Protein AF-A0AAV9B7X2-F1 (afdb_monomer_lite)

Foldseek 3Di:
DVVPDDDDPVVVVVVCVPACADPPPRHHDDDPPPPPPPPVPPPPDPPPPPVDDDDDDDDPDD

Organism: Acorus gramineus (NCBI:txid55184)

Secondary structure (DSSP, 8-state):
-TT-----HHHHHHHHHH-SB-TTT-PBPPPP-------TT---------S-----------

InterPro domains:
  IPR001841 Zinc finger, RIN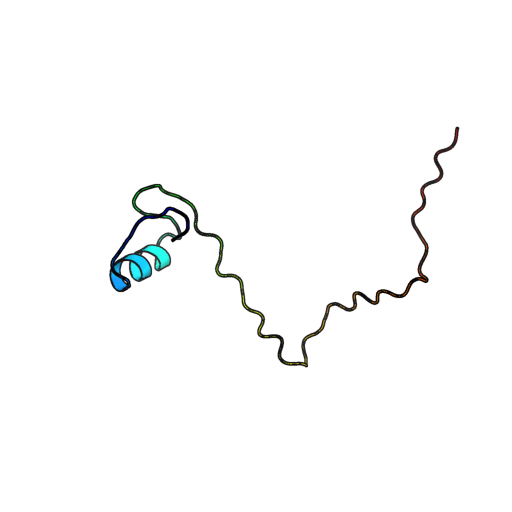G-type [PF13639] (1-26)
  IPR001841 Zinc finger, RING-type [PS50089] (1-26)
  IPR013083 Zinc finger, RING/FYVE/PHD-type [G3DSA:3.30.40.10] (1-60)

pLDDT: mean 70.67, std 16.64, range [43.88, 93.12]

Sequence (62 aa):
MPCGHVFHGNCIEMWLKMKPTCPMCRFHMPPPKLRFTITRDQLSWKCETDFQNLMHVTPTRG

Radius of gyration: 22.44 Å; chains: 1; bounding box: 41×43×50 Å

Structure (mmCIF, N/CA/C/O backbone):
data_AF-A0AAV9B7X2-F1
#
_entry.id   AF-A0AAV9B7X2-F1
#
loop_
_atom_site.group_PDB
_atom_site.id
_atom_site.type_symbol
_atom_site.label_atom_id
_atom_site.label_alt_id
_atom_site.label_comp_id
_atom_site.label_asym_id
_atom_site.label_entity_id
_atom_site.label_seq_id
_atom_site.pdbx_PDB_ins_code
_atom_site.Cartn_x
_atom_site.Cartn_y
_atom_site.Cartn_z
_atom_site.occupancy
_atom_site.B_iso_or_equiv
_atom_site.auth_seq_id
_atom_site.auth_comp_id
_atom_site.auth_asym_id
_atom_site.auth_atom_id
_atom_site.pdbx_PDB_model_num
ATOM 1 N N . MET A 1 1 ? -2.306 -3.212 -5.549 1.00 68.38 1 MET A N 1
ATOM 2 C CA . MET A 1 1 ? -1.867 -1.946 -4.912 1.00 68.38 1 MET A CA 1
ATOM 3 C C . MET A 1 1 ? -3.075 -1.011 -4.837 1.00 68.38 1 MET A C 1
ATOM 5 O O . MET A 1 1 ? -3.792 -0.961 -5.828 1.00 68.38 1 MET A O 1
ATOM 9 N N . PRO A 1 2 ? -3.336 -0.296 -3.726 1.00 73.88 2 PRO A N 1
ATOM 10 C CA . PRO A 1 2 ? -4.532 0.553 -3.571 1.00 73.88 2 PRO A CA 1
ATOM 11 C C . PRO A 1 2 ? -4.574 1.751 -4.535 1.00 73.88 2 PRO A C 1
ATOM 13 O O . PRO A 1 2 ? -5.630 2.322 -4.759 1.00 73.88 2 PRO A O 1
ATOM 16 N N . CYS A 1 3 ? -3.438 2.106 -5.141 1.00 86.75 3 CYS A N 1
ATOM 17 C CA . CYS A 1 3 ? -3.321 3.178 -6.125 1.00 86.75 3 CYS A CA 1
ATOM 18 C C . CYS A 1 3 ? -3.537 2.744 -7.590 1.00 86.75 3 CYS A C 1
ATOM 20 O O . CYS A 1 3 ? -3.286 3.548 -8.480 1.00 86.75 3 CYS A O 1
ATOM 22 N N . GLY A 1 4 ? -3.908 1.487 -7.865 1.00 87.31 4 GLY A N 1
ATOM 23 C CA . GLY A 1 4 ? -4.246 1.014 -9.221 1.00 87.31 4 GLY A CA 1
ATOM 24 C C . GLY A 1 4 ? -3.075 0.769 -10.187 1.00 87.31 4 GLY A C 1
ATOM 25 O O . GLY A 1 4 ? -3.296 0.298 -11.295 1.00 87.31 4 GLY A O 1
ATOM 26 N N . HIS A 1 5 ? -1.830 1.032 -9.783 1.00 90.62 5 HIS A N 1
ATOM 27 C CA . HIS A 1 5 ? -0.657 0.797 -10.629 1.00 90.62 5 HIS A CA 1
ATOM 28 C C . HIS A 1 5 ? -0.222 -0.677 -10.614 1.00 90.62 5 HIS A C 1
ATOM 30 O O . HIS A 1 5 ? -0.204 -1.322 -9.558 1.00 90.62 5 HIS A O 1
ATOM 36 N N . VAL A 1 6 ? 0.154 -1.189 -11.787 1.00 90.12 6 VAL A N 1
ATOM 37 C CA . VAL A 1 6 ? 0.591 -2.574 -12.000 1.00 90.12 6 VAL A CA 1
ATOM 38 C C . VAL A 1 6 ? 2.108 -2.610 -12.156 1.00 90.12 6 VAL A C 1
ATOM 40 O O . VAL A 1 6 ? 2.684 -1.824 -12.901 1.00 90.12 6 VAL A O 1
ATOM 43 N N . PHE A 1 7 ? 2.749 -3.539 -11.453 1.00 88.50 7 PHE A N 1
ATOM 44 C CA . PHE A 1 7 ? 4.193 -3.746 -11.485 1.00 88.50 7 PHE A CA 1
ATOM 45 C C . PHE A 1 7 ? 4.491 -5.242 -11.513 1.00 88.50 7 PHE A C 1
ATOM 47 O O . PHE A 1 7 ? 3.707 -6.042 -10.999 1.00 88.50 7 PHE A O 1
ATOM 54 N N . HIS A 1 8 ? 5.654 -5.620 -12.043 1.00 93.12 8 HIS A N 1
ATOM 55 C CA . HIS A 1 8 ? 6.176 -6.971 -11.851 1.00 93.12 8 HIS A CA 1
ATOM 56 C C . HIS A 1 8 ? 6.395 -7.237 -10.355 1.00 93.12 8 HIS A C 1
ATOM 58 O O . HIS A 1 8 ? 6.916 -6.371 -9.645 1.00 93.12 8 HIS A O 1
ATOM 64 N N . GLY A 1 9 ? 6.035 -8.439 -9.891 1.00 88.12 9 GLY A N 1
ATOM 65 C CA . GLY A 1 9 ? 6.114 -8.827 -8.476 1.00 88.12 9 GLY A CA 1
ATOM 66 C C . GLY A 1 9 ? 7.494 -8.575 -7.860 1.00 88.12 9 GLY A C 1
ATOM 67 O O . GLY A 1 9 ? 7.602 -7.878 -6.855 1.00 88.12 9 GLY A O 1
ATOM 68 N N . ASN A 1 10 ? 8.559 -9.031 -8.522 1.00 91.75 10 ASN A N 1
ATOM 69 C CA . ASN A 1 10 ? 9.930 -8.864 -8.031 1.00 91.75 10 ASN A CA 1
ATOM 70 C C . ASN A 1 10 ? 10.362 -7.392 -7.958 1.00 91.75 10 ASN A C 1
ATOM 72 O O . ASN A 1 10 ? 11.040 -6.982 -7.016 1.00 91.75 10 ASN A O 1
ATOM 76 N N . CYS A 1 11 ? 9.966 -6.581 -8.944 1.00 89.94 11 CYS A N 1
ATOM 77 C CA . CYS A 1 11 ? 10.331 -5.167 -8.989 1.00 89.94 11 CYS A CA 1
ATOM 78 C C . CYS A 1 11 ? 9.671 -4.390 -7.845 1.00 89.94 11 CYS A C 1
ATOM 80 O O . CYS A 1 11 ? 10.332 -3.588 -7.184 1.00 89.94 11 CYS A O 1
ATOM 82 N N . ILE A 1 12 ? 8.380 -4.640 -7.590 1.00 89.25 12 ILE A N 1
ATOM 83 C CA . ILE A 1 12 ? 7.663 -3.933 -6.526 1.00 89.25 12 ILE A CA 1
ATOM 84 C C . ILE A 1 12 ? 8.082 -4.404 -5.137 1.00 89.25 12 ILE A C 1
ATOM 86 O O . ILE A 1 12 ? 8.141 -3.596 -4.215 1.00 89.25 12 ILE A O 1
ATOM 90 N N . GLU A 1 13 ? 8.445 -5.676 -4.985 1.00 88.81 13 GLU A N 1
ATOM 91 C CA . GLU A 1 13 ? 8.956 -6.202 -3.723 1.00 88.81 13 GLU A CA 1
ATOM 92 C C . GLU A 1 13 ? 10.287 -5.542 -3.331 1.00 88.81 13 GLU A C 1
ATOM 94 O O . GLU A 1 13 ? 10.433 -5.076 -2.201 1.00 88.81 13 GLU A O 1
ATOM 99 N N . MET A 1 14 ? 11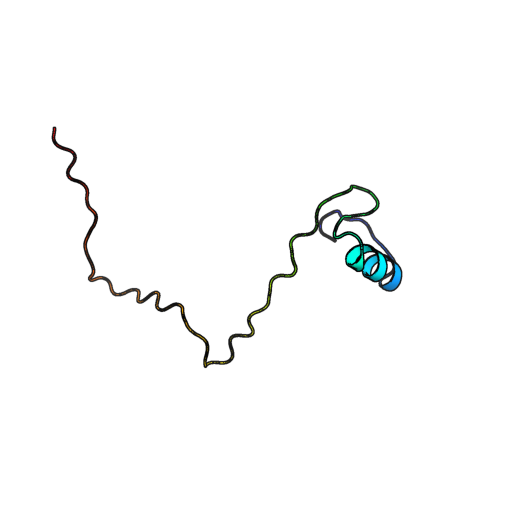.238 -5.436 -4.269 1.00 90.88 14 MET A N 1
ATOM 100 C CA . MET A 1 14 ? 12.522 -4.765 -4.025 1.00 90.88 14 MET A CA 1
ATOM 101 C C . MET A 1 14 ? 12.329 -3.287 -3.669 1.00 90.88 14 MET A C 1
ATOM 103 O O . MET A 1 14 ? 12.958 -2.774 -2.745 1.00 90.88 14 MET A O 1
ATOM 107 N N . TRP A 1 15 ? 11.425 -2.603 -4.374 1.00 90.50 15 TRP A N 1
ATOM 108 C CA . TRP A 1 15 ? 11.112 -1.208 -4.089 1.00 90.50 15 TRP A CA 1
ATOM 109 C C . TRP A 1 15 ? 10.524 -1.031 -2.685 1.00 90.50 15 TRP A C 1
ATOM 111 O O . TRP A 1 15 ? 11.011 -0.194 -1.927 1.00 90.50 15 TRP A O 1
ATOM 121 N N . LEU A 1 16 ? 9.536 -1.850 -2.306 1.00 87.06 16 LEU A N 1
ATOM 122 C CA . LEU A 1 16 ? 8.871 -1.769 -1.001 1.00 87.06 16 LEU A CA 1
ATOM 123 C C . LEU A 1 16 ? 9.803 -2.086 0.179 1.00 87.06 16 LEU A C 1
ATOM 125 O O . LEU A 1 16 ? 9.567 -1.567 1.268 1.00 87.06 16 LEU A O 1
ATOM 129 N N . LYS A 1 17 ? 10.875 -2.866 -0.033 1.00 87.75 17 LYS A N 1
ATOM 130 C CA . LYS A 1 17 ? 11.936 -3.084 0.971 1.00 87.75 17 LYS A CA 1
ATOM 131 C C . LYS A 1 17 ? 12.706 -1.803 1.301 1.00 87.75 17 LYS A C 1
ATOM 133 O O . LYS A 1 17 ? 13.114 -1.626 2.441 1.00 87.75 17 LYS A O 1
ATOM 138 N N . MET A 1 18 ? 12.895 -0.914 0.324 1.00 88.06 18 MET A N 1
ATOM 139 C CA . MET A 1 18 ? 13.605 0.357 0.518 1.00 88.06 18 MET A CA 1
ATOM 140 C C . MET A 1 18 ? 12.665 1.513 0.867 1.00 88.06 18 MET A C 1
ATOM 142 O O . MET A 1 18 ? 12.985 2.346 1.713 1.00 88.06 18 MET A O 1
ATOM 146 N N . LYS A 1 19 ? 11.522 1.606 0.180 1.00 87.25 19 LYS A N 1
ATOM 147 C CA . LYS A 1 19 ? 10.546 2.688 0.324 1.00 87.25 19 LYS A CA 1
ATOM 148 C C . LYS A 1 19 ? 9.124 2.126 0.259 1.00 87.25 19 LYS A C 1
ATOM 150 O O . LYS A 1 19 ? 8.708 1.665 -0.805 1.00 87.25 19 LYS A O 1
ATOM 155 N N . PRO A 1 20 ? 8.323 2.233 1.334 1.00 85.69 20 PRO A N 1
ATOM 156 C CA . PRO A 1 20 ? 6.940 1.757 1.358 1.00 85.69 20 PRO A CA 1
ATOM 157 C C . PRO A 1 20 ? 5.986 2.736 0.648 1.00 85.69 20 PRO A C 1
ATOM 159 O O . PRO A 1 20 ? 4.934 3.105 1.168 1.00 85.69 20 PRO A O 1
ATOM 162 N N . THR A 1 21 ? 6.354 3.201 -0.543 1.00 90.25 21 THR A N 1
ATOM 163 C CA . THR A 1 21 ? 5.581 4.164 -1.330 1.00 90.25 21 THR A CA 1
ATOM 164 C C . THR A 1 21 ? 5.413 3.680 -2.760 1.00 90.25 21 THR A C 1
ATOM 166 O O . THR A 1 21 ? 6.251 2.955 -3.289 1.00 90.25 21 THR A O 1
ATOM 169 N N . CYS A 1 22 ? 4.324 4.069 -3.419 1.00 90.38 22 CYS A N 1
ATOM 170 C CA . CYS A 1 22 ? 4.170 3.791 -4.843 1.00 90.38 22 CYS A CA 1
ATOM 171 C C . CYS A 1 22 ? 5.193 4.606 -5.663 1.00 90.38 22 CYS A C 1
ATOM 173 O O . CYS A 1 22 ? 5.243 5.826 -5.494 1.00 90.38 22 CYS A O 1
ATOM 175 N N . PRO A 1 23 ? 5.962 3.993 -6.582 1.00 88.31 23 PRO A N 1
ATOM 176 C CA . PRO A 1 23 ? 6.952 4.715 -7.388 1.00 88.31 23 PRO A CA 1
ATOM 177 C C . PRO A 1 23 ? 6.324 5.719 -8.369 1.00 88.31 23 PRO A C 1
ATOM 179 O O . PRO A 1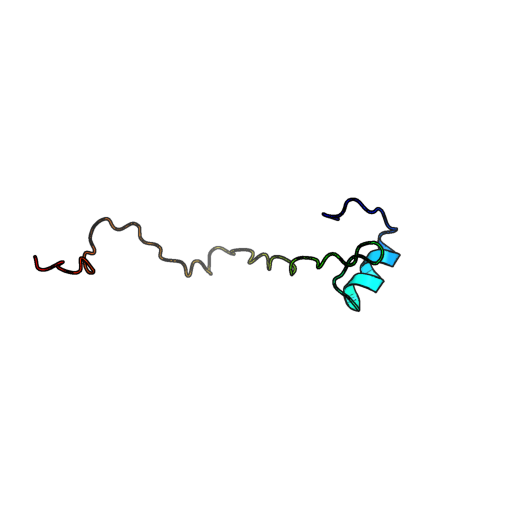 23 ? 6.979 6.688 -8.737 1.00 88.31 23 PRO A O 1
ATOM 182 N N . MET A 1 24 ? 5.055 5.526 -8.754 1.00 88.00 24 MET A N 1
ATOM 183 C CA . MET A 1 24 ? 4.358 6.402 -9.707 1.00 88.00 24 MET A CA 1
ATOM 184 C C . MET A 1 24 ? 3.667 7.584 -9.024 1.00 88.00 24 MET A C 1
ATOM 186 O O . MET A 1 24 ? 3.850 8.729 -9.422 1.00 88.00 24 MET A O 1
ATOM 190 N N . CYS A 1 25 ? 2.888 7.326 -7.971 1.00 91.12 25 CYS A N 1
ATOM 191 C CA . CYS A 1 25 ? 2.049 8.351 -7.339 1.00 91.12 25 CYS A CA 1
ATOM 192 C C . CYS A 1 25 ? 2.471 8.730 -5.914 1.00 91.12 25 CYS A C 1
ATOM 194 O O . CYS A 1 25 ? 1.805 9.538 -5.276 1.00 91.12 25 CYS A O 1
ATOM 196 N N . ARG A 1 26 ? 3.553 8.141 -5.389 1.00 87.25 26 ARG A N 1
ATOM 197 C CA . ARG A 1 26 ? 4.085 8.388 -4.034 1.00 87.25 26 ARG A CA 1
ATOM 198 C C . ARG A 1 26 ? 3.108 8.089 -2.892 1.00 87.25 26 ARG A C 1
ATOM 200 O O . ARG A 1 26 ? 3.369 8.458 -1.752 1.00 87.25 26 ARG A O 1
ATOM 207 N N . PHE A 1 27 ? 2.022 7.368 -3.172 1.00 84.94 27 PHE A N 1
ATOM 208 C CA . PHE A 1 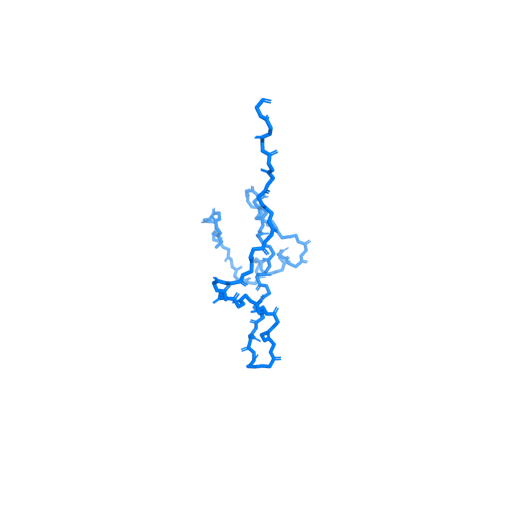27 ? 1.069 6.922 -2.159 1.00 84.94 27 PHE A CA 1
ATOM 209 C C . PHE A 1 27 ? 1.769 6.059 -1.100 1.00 84.94 27 PHE A C 1
ATOM 211 O O . PHE A 1 27 ? 2.423 5.074 -1.455 1.00 84.94 27 PHE A O 1
ATOM 218 N N . HIS A 1 28 ? 1.631 6.426 0.176 1.00 81.62 28 HIS A N 1
ATOM 219 C CA . HIS A 1 28 ? 2.177 5.671 1.304 1.00 81.62 28 HIS A CA 1
ATOM 220 C C . HIS A 1 28 ? 1.372 4.390 1.523 1.00 81.62 28 HIS A C 1
ATOM 222 O O . HIS A 1 28 ? 0.166 4.431 1.762 1.00 81.62 28 HIS A O 1
ATOM 228 N N . MET A 1 29 ? 2.040 3.240 1.443 1.00 80.81 29 MET A N 1
ATOM 229 C CA . MET A 1 29 ? 1.404 1.964 1.748 1.00 80.81 29 MET A CA 1
ATOM 230 C C . MET A 1 29 ? 1.149 1.874 3.259 1.00 80.81 29 MET A C 1
ATOM 232 O O . MET A 1 29 ? 2.040 2.220 4.040 1.00 80.81 29 MET A O 1
ATOM 236 N N .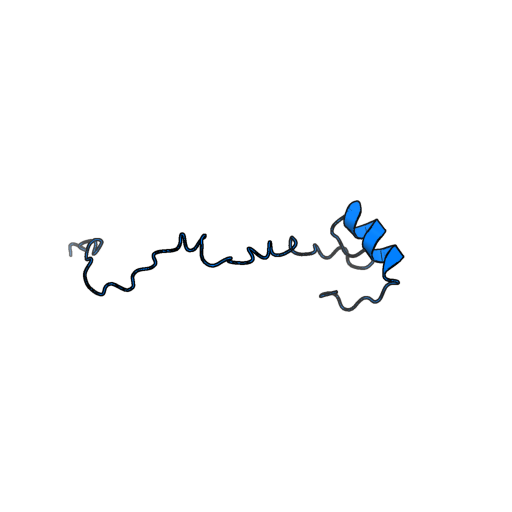 PRO A 1 30 ? -0.035 1.404 3.694 1.00 72.75 30 PRO A N 1
ATOM 237 C CA . PRO A 1 30 ? -0.254 1.119 5.104 1.00 72.75 30 PRO A CA 1
ATOM 238 C C . PRO A 1 30 ? 0.749 0.048 5.563 1.00 72.75 30 PRO A C 1
ATOM 240 O O . PRO A 1 30 ? 1.097 -0.833 4.764 1.00 72.75 30 PRO A O 1
ATOM 243 N N . PRO A 1 31 ? 1.214 0.095 6.825 1.00 69.38 31 PRO A N 1
ATOM 244 C CA . PRO A 1 31 ? 2.088 -0.941 7.355 1.00 69.38 31 PRO A CA 1
ATOM 245 C C . PRO A 1 31 ? 1.414 -2.308 7.186 1.00 69.38 31 PRO A C 1
ATOM 247 O O . PRO A 1 31 ? 0.177 -2.387 7.237 1.00 69.38 31 PRO A O 1
ATOM 250 N N . PRO A 1 32 ? 2.192 -3.385 6.961 1.00 67.38 32 PRO A N 1
ATOM 251 C CA . PRO A 1 32 ? 1.624 -4.720 6.910 1.00 67.38 32 PRO A CA 1
ATOM 252 C C . PRO A 1 32 ? 0.794 -4.903 8.174 1.00 67.38 32 PRO A C 1
ATOM 254 O O . PRO A 1 32 ? 1.296 -4.712 9.282 1.00 67.38 32 PRO A O 1
ATOM 257 N N . LYS A 1 33 ? -0.499 -5.208 8.006 1.00 64.06 33 LYS A N 1
ATOM 258 C CA . LYS A 1 33 ? -1.342 -5.576 9.139 1.00 64.06 33 LYS A CA 1
ATOM 259 C C . LYS A 1 33 ? -0.646 -6.771 9.760 1.00 64.06 33 LYS A C 1
ATOM 261 O O . LYS A 1 33 ? -0.620 -7.831 9.134 1.00 64.06 33 LYS A O 1
ATOM 266 N N . LEU A 1 34 ? -0.029 -6.576 10.924 1.00 63.88 34 LEU A N 1
ATOM 267 C CA . LEU A 1 34 ? 0.492 -7.672 11.715 1.00 63.88 34 LEU A CA 1
ATOM 268 C C . LEU A 1 34 ? -0.709 -8.576 11.947 1.00 63.88 34 LEU A C 1
ATOM 270 O O . LEU A 1 34 ? -1.611 -8.255 12.722 1.00 63.88 34 LEU A O 1
ATOM 274 N N . ARG A 1 35 ? -0.788 -9.660 11.173 1.00 59.72 35 ARG A N 1
ATOM 275 C CA . ARG A 1 35 ? -1.728 -10.726 11.453 1.00 59.72 35 ARG A CA 1
ATOM 276 C C . ARG A 1 35 ? -1.159 -11.353 12.707 1.00 59.72 35 ARG A C 1
ATOM 278 O O . ARG A 1 35 ? -0.296 -12.216 12.629 1.00 59.72 35 ARG A O 1
ATOM 285 N N . PHE A 1 36 ? -1.620 -10.880 13.857 1.00 57.09 36 PHE A N 1
ATOM 286 C CA . PHE A 1 36 ? -1.656 -11.730 15.025 1.00 57.09 36 PHE A CA 1
ATOM 287 C C . PHE A 1 36 ? -2.553 -12.895 14.613 1.00 57.09 36 PHE A C 1
ATOM 289 O O . PHE A 1 36 ? -3.778 -12.791 14.614 1.00 57.09 36 PHE A O 1
ATOM 296 N N . THR A 1 37 ? -1.952 -13.980 14.126 1.00 52.38 37 THR A N 1
ATOM 297 C CA . THR A 1 37 ? -2.593 -15.284 14.188 1.00 52.38 37 THR A CA 1
ATOM 298 C C . THR A 1 37 ? -2.856 -15.495 15.660 1.00 52.38 37 THR A C 1
ATOM 300 O O . THR A 1 37 ? -1.936 -15.790 16.419 1.00 52.38 37 THR A O 1
ATOM 303 N N . ILE A 1 38 ? -4.097 -15.238 16.064 1.00 58.53 38 ILE A N 1
ATOM 304 C CA . ILE A 1 38 ? -4.600 -15.617 17.370 1.00 58.53 38 ILE A CA 1
ATOM 305 C C . ILE A 1 38 ? -4.570 -17.147 17.354 1.00 58.53 38 ILE A C 1
ATOM 307 O O . ILE A 1 38 ? -5.539 -17.807 16.989 1.00 58.53 38 ILE A O 1
ATOM 311 N N . THR A 1 39 ? -3.422 -17.739 17.687 1.00 59.09 39 THR A N 1
ATOM 312 C CA . THR A 1 39 ? -3.449 -19.019 18.377 1.00 59.09 39 THR A CA 1
ATOM 313 C C . THR A 1 39 ? -4.285 -18.783 19.629 1.00 59.09 39 THR A C 1
ATOM 315 O O . THR A 1 39 ? -4.253 -17.700 20.221 1.00 59.09 39 THR A O 1
ATOM 318 N N . ARG A 1 40 ? -5.092 -19.776 19.997 1.00 58.44 40 ARG A N 1
ATOM 319 C CA . ARG A 1 40 ? -6.120 -19.726 21.052 1.00 58.44 40 ARG A CA 1
ATOM 320 C C . ARG A 1 40 ? -5.605 -19.321 22.455 1.00 58.44 40 ARG A C 1
ATOM 322 O O . ARG A 1 40 ? -6.388 -19.303 23.392 1.00 58.44 40 ARG A O 1
ATOM 329 N N . ASP A 1 41 ? -4.327 -18.965 22.577 1.00 60.41 41 ASP A N 1
ATOM 330 C CA . ASP A 1 41 ? -3.595 -18.617 23.796 1.00 60.41 41 ASP A CA 1
ATOM 331 C C . ASP A 1 41 ? -3.280 -17.112 23.963 1.00 60.41 41 ASP A C 1
ATOM 333 O O . ASP A 1 41 ? -2.654 -16.707 24.940 1.00 60.41 41 ASP A O 1
ATOM 337 N N . GLN A 1 42 ? -3.693 -16.241 23.035 1.00 60.12 42 GLN A N 1
ATOM 338 C CA . GLN A 1 42 ? -3.456 -14.787 23.143 1.00 60.12 42 GLN A CA 1
ATOM 339 C C . GLN A 1 42 ? -4.729 -13.957 22.914 1.00 60.12 42 GLN A C 1
ATOM 341 O O . GLN A 1 42 ? -4.728 -12.948 22.212 1.00 60.12 42 GLN A O 1
ATOM 346 N N . LEU A 1 43 ? -5.835 -14.351 23.550 1.00 54.72 43 LEU A N 1
ATOM 347 C CA . LEU A 1 43 ? -6.954 -13.438 23.802 1.00 54.72 43 LEU A CA 1
ATOM 348 C C . LEU A 1 43 ? -6.642 -12.577 25.038 1.00 54.72 43 LEU A C 1
ATOM 350 O O . LEU A 1 43 ? -7.208 -12.788 26.105 1.00 54.72 43 LEU A O 1
ATOM 354 N N . SER A 1 44 ? -5.767 -11.578 24.900 1.00 54.72 44 SER A N 1
ATOM 355 C CA . SER A 1 44 ? -5.756 -10.430 25.823 1.00 54.72 44 SER A CA 1
ATOM 356 C C . SER A 1 44 ? -6.550 -9.274 25.215 1.00 54.72 44 SER A C 1
ATOM 358 O O . SER A 1 44 ? -6.033 -8.205 24.914 1.00 54.72 44 SER A O 1
ATOM 360 N N . TRP A 1 45 ? -7.831 -9.545 24.981 1.00 51.94 45 TRP A N 1
ATOM 361 C CA . TRP A 1 45 ? -8.892 -8.545 24.926 1.00 51.94 45 TRP A CA 1
ATOM 362 C C . TRP A 1 45 ? -10.062 -9.154 25.682 1.00 51.94 45 TRP A C 1
ATOM 364 O O . TRP A 1 45 ? -11.008 -9.668 25.090 1.00 51.94 45 TRP A O 1
ATOM 374 N N . LYS A 1 46 ? -9.998 -9.134 27.013 1.00 43.88 46 LYS A N 1
ATOM 375 C CA . LYS A 1 46 ? -11.235 -9.201 27.782 1.00 43.88 46 LYS A CA 1
ATOM 376 C C . LYS A 1 46 ? -11.964 -7.867 27.602 1.00 43.88 46 LYS A C 1
ATOM 378 O O . LYS A 1 46 ? -11.898 -7.002 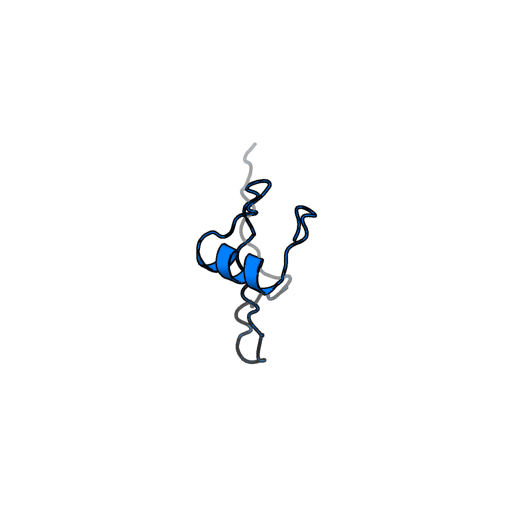28.463 1.00 43.88 46 LYS A O 1
ATOM 383 N N . CYS A 1 47 ? -12.641 -7.688 26.465 1.00 45.22 47 CYS A N 1
ATOM 384 C CA . CYS A 1 47 ? -13.880 -6.923 26.469 1.00 45.22 47 CYS A CA 1
ATOM 385 C C . CYS A 1 47 ? -14.973 -7.885 26.934 1.00 45.22 47 CYS A C 1
ATOM 387 O O . CYS A 1 47 ? -15.730 -8.463 26.158 1.00 45.22 47 CYS A O 1
ATOM 389 N N . GLU A 1 48 ? -15.000 -8.115 28.244 1.00 44.25 48 GLU A N 1
ATOM 390 C CA . GLU A 1 48 ? -16.196 -8.643 28.874 1.00 44.25 48 GLU A CA 1
ATOM 391 C C . GLU A 1 48 ? -17.258 -7.564 28.660 1.00 44.25 48 GLU A C 1
ATOM 393 O O . GLU A 1 48 ? -17.226 -6.488 29.253 1.00 44.25 48 GLU A O 1
ATOM 398 N N . THR A 1 49 ? -18.156 -7.817 27.714 1.00 52.31 49 THR A N 1
ATOM 399 C CA . THR A 1 49 ? -19.494 -7.238 27.740 1.00 52.31 49 THR A CA 1
ATOM 400 C C . THR A 1 49 ? -20.179 -7.847 28.960 1.00 52.31 49 THR A C 1
ATOM 402 O O . THR A 1 49 ? -21.001 -8.747 28.849 1.00 52.31 49 THR A O 1
ATOM 405 N N . ASP A 1 50 ? -19.761 -7.396 30.140 1.00 45.28 50 ASP A N 1
ATOM 406 C CA . ASP A 1 50 ? -20.521 -7.536 31.361 1.00 45.28 50 ASP A CA 1
ATOM 407 C C . ASP A 1 50 ? -21.293 -6.230 31.520 1.00 45.28 50 ASP A C 1
ATOM 409 O O . ASP A 1 50 ? -20.733 -5.136 31.623 1.00 45.28 50 ASP A O 1
ATOM 413 N N . PHE A 1 51 ? -22.611 -6.338 31.433 1.00 47.78 51 PHE A N 1
ATOM 414 C CA . PHE A 1 51 ? -23.565 -5.236 31.454 1.00 47.78 51 PHE A CA 1
ATOM 415 C C . PHE A 1 51 ? -23.699 -4.622 32.865 1.00 47.78 51 PHE A C 1
ATOM 417 O O . PHE A 1 51 ? -24.769 -4.150 33.244 1.00 47.78 51 PHE A O 1
ATOM 424 N N . GLN A 1 52 ? -22.627 -4.627 33.660 1.00 56.69 52 GLN A N 1
ATOM 425 C CA . GLN A 1 52 ? -22.653 -4.325 35.086 1.00 56.69 52 GLN A CA 1
ATOM 426 C C . GLN A 1 52 ? -21.367 -3.655 35.603 1.00 56.69 52 GLN A C 1
ATOM 428 O O . GLN A 1 52 ? -20.909 -3.950 36.702 1.00 56.69 52 GLN A O 1
ATOM 433 N N . ASN A 1 53 ? -20.804 -2.668 34.891 1.00 45.56 53 ASN A N 1
ATOM 434 C CA . ASN A 1 53 ? -19.870 -1.757 35.568 1.00 45.56 53 ASN A CA 1
ATOM 435 C C . ASN A 1 53 ? -19.988 -0.290 35.137 1.00 45.56 53 ASN A C 1
ATOM 437 O O . ASN A 1 53 ? -19.313 0.214 34.240 1.00 45.56 53 ASN A O 1
ATOM 441 N N . LEU A 1 54 ? -20.903 0.382 35.838 1.00 61.31 54 LEU A N 1
ATOM 442 C CA . LEU A 1 54 ? -20.926 1.817 36.101 1.00 61.31 54 LEU A CA 1
ATOM 443 C C . LEU A 1 54 ? -19.516 2.291 36.475 1.00 61.31 54 LEU A C 1
ATOM 445 O O . LEU A 1 54 ? -18.899 1.635 37.297 1.00 61.31 54 LEU A O 1
ATOM 449 N N . MET A 1 55 ? -19.028 3.396 35.902 1.00 51.34 55 MET A N 1
ATOM 450 C CA . MET A 1 55 ? -18.627 4.655 36.570 1.00 51.34 55 MET A CA 1
ATOM 451 C C . MET A 1 55 ? -17.997 5.556 35.498 1.00 51.34 55 MET A C 1
ATOM 453 O O . MET A 1 55 ? -16.868 5.322 35.098 1.00 51.34 55 MET A O 1
ATOM 457 N N . HIS A 1 56 ? -18.757 6.537 35.001 1.00 51.03 56 HIS A N 1
ATOM 458 C CA . HIS A 1 56 ? -18.327 7.881 34.568 1.00 51.03 56 HIS A CA 1
ATOM 459 C C . HIS A 1 56 ? -19.537 8.577 33.928 1.00 51.03 56 HIS A C 1
ATOM 461 O O . HIS A 1 56 ? -19.580 8.858 32.734 1.00 51.03 56 HIS A O 1
ATOM 467 N N . VAL A 1 57 ? -20.553 8.842 34.752 1.00 58.34 57 VAL A N 1
ATOM 468 C CA . VAL A 1 57 ? -21.533 9.888 34.454 1.00 58.34 57 VAL A CA 1
ATOM 469 C C . VAL A 1 57 ? -21.056 11.110 35.223 1.00 58.34 57 VAL A C 1
ATOM 471 O O . VAL A 1 57 ? -21.134 11.149 36.449 1.00 58.34 57 VAL A O 1
ATOM 474 N N . THR A 1 58 ? -20.481 12.080 34.520 1.00 55.06 58 THR A N 1
ATOM 475 C CA . THR A 1 58 ? -20.168 13.385 35.105 1.00 55.06 58 THR A CA 1
ATOM 476 C C . THR A 1 58 ? -21.479 14.098 35.440 1.00 55.06 58 THR A C 1
ATOM 478 O O . THR A 1 58 ? -22.334 14.197 34.557 1.00 55.06 58 THR A O 1
ATOM 481 N N . PRO A 1 59 ? -21.669 14.629 36.656 1.00 56.28 59 PRO A N 1
ATOM 482 C CA . PRO A 1 59 ? -22.834 15.449 36.940 1.00 56.28 59 PRO A CA 1
ATOM 483 C C . PRO A 1 59 ? -22.657 16.819 36.271 1.00 56.28 59 PRO A C 1
ATOM 485 O O . PRO A 1 59 ? -21.818 17.617 36.689 1.00 56.28 59 PRO A O 1
ATOM 488 N N . THR A 1 60 ? -23.453 17.123 35.243 1.00 61.44 60 THR A N 1
ATOM 489 C CA . THR A 1 60 ? -23.682 18.515 34.835 1.00 61.44 60 THR A CA 1
ATOM 490 C C . THR A 1 60 ? -24.560 19.162 35.898 1.00 61.44 60 THR A C 1
ATOM 492 O O . THR A 1 60 ? -25.763 18.910 35.968 1.00 61.44 60 THR A O 1
ATOM 495 N N . ARG A 1 61 ? -23.930 19.947 36.772 1.00 59.59 61 ARG A N 1
ATOM 496 C CA . ARG A 1 61 ? -24.610 20.870 37.680 1.00 59.59 61 ARG A CA 1
ATOM 497 C C . ARG A 1 61 ? -25.248 21.976 36.831 1.00 59.59 61 ARG A C 1
ATOM 499 O O . ARG A 1 61 ? -24.579 22.497 35.939 1.00 59.59 61 ARG A O 1
ATOM 506 N N . GLY A 1 62 ? -26.535 22.231 37.075 1.00 55.06 62 GLY A N 1
ATOM 507 C CA . GLY A 1 62 ? -27.289 23.339 36.481 1.00 55.06 62 GLY A CA 1
ATOM 508 C C . GLY A 1 62 ? -26.889 24.703 37.019 1.00 55.06 62 GLY A C 1
ATOM 509 O O . GLY A 1 62 ? -26.079 24.752 37.977 1.00 55.06 62 GLY A O 1
#